Protein AF-A0A2V4VFG9-F1 (afdb_monomer)

Foldseek 3Di:
DDKDKDKDQDDPPLHQWMKIWIAHPVRDIDMAIDNDDDLFDPVPDLVVVCVGTVPRDDVVSVVVHRVVSNVNSCVHVVVD

Secondary structure (DSSP, 8-state):
---EEEEEEPPTTSTTSEEEEEE-TTS-EEEEEESS--S--TT--TTTTTTT-TT--SHHHHHHHHHHHHHHHHHHHT--

Structure (mmCIF, N/CA/C/O backbone):
data_AF-A0A2V4VFG9-F1
#
_entry.id   AF-A0A2V4VFG9-F1
#
loop_
_atom_site.group_PDB
_atom_site.id
_atom_site.type_symbol
_atom_site.label_atom_id
_atom_site.label_alt_id
_atom_site.label_comp_id
_atom_site.label_asym_id
_atom_site.label_entity_id
_atom_site.label_seq_id
_atom_site.pdbx_PDB_ins_code
_atom_site.Cartn_x
_atom_site.Cartn_y
_atom_site.Cartn_z
_atom_site.occupancy
_atom_site.B_iso_or_equiv
_atom_site.auth_seq_id
_atom_site.auth_comp_id
_atom_site.auth_asym_id
_atom_site.auth_atom_id
_atom_site.pdbx_PDB_model_num
ATOM 1 N N . MET A 1 1 ? -12.830 9.701 10.019 1.00 72.44 1 MET A N 1
ATOM 2 C CA . MET A 1 1 ? -11.873 9.908 8.905 1.00 72.44 1 MET A CA 1
ATOM 3 C C . MET A 1 1 ? -12.066 8.777 7.889 1.00 72.44 1 MET A C 1
ATOM 5 O O . MET A 1 1 ? -12.514 7.709 8.293 1.00 72.44 1 MET A O 1
ATOM 9 N N . ARG A 1 2 ? -11.822 8.977 6.585 1.00 90.06 2 ARG A N 1
ATOM 10 C CA . ARG A 1 2 ? -11.964 7.914 5.559 1.00 90.06 2 ARG A CA 1
ATOM 11 C C . ARG A 1 2 ? -10.627 7.189 5.362 1.00 90.06 2 ARG A C 1
ATOM 13 O O . ARG A 1 2 ? -9.583 7.798 5.556 1.00 90.06 2 ARG A O 1
ATOM 20 N N . LEU A 1 3 ? -10.671 5.913 4.964 1.00 97.25 3 LEU A N 1
ATOM 21 C CA . LEU A 1 3 ? -9.471 5.159 4.580 1.00 97.25 3 LEU A CA 1
ATOM 22 C C . LEU A 1 3 ? -8.737 5.877 3.439 1.00 97.25 3 LEU A C 1
ATOM 24 O O . LEU A 1 3 ? -9.378 6.277 2.463 1.00 97.25 3 LEU A O 1
ATOM 28 N N . LYS A 1 4 ? -7.412 6.000 3.547 1.00 97.88 4 LYS A N 1
ATOM 29 C CA . LYS A 1 4 ? -6.549 6.587 2.513 1.00 97.88 4 LYS A CA 1
ATOM 30 C C . LYS A 1 4 ? -5.348 5.682 2.269 1.00 97.88 4 LYS A C 1
ATOM 32 O O . LYS A 1 4 ? -4.766 5.165 3.218 1.00 97.88 4 LYS A O 1
ATOM 37 N N . PHE A 1 5 ? -4.998 5.487 1.005 1.00 97.88 5 PHE A N 1
ATOM 38 C CA . PHE A 1 5 ? -3.787 4.784 0.606 1.00 97.88 5 PHE A CA 1
ATOM 39 C C . PHE A 1 5 ? -3.091 5.586 -0.486 1.00 97.88 5 PHE A C 1
ATOM 41 O O . PHE A 1 5 ? -3.738 5.979 -1.456 1.00 97.88 5 PHE A O 1
ATOM 48 N N . GLU A 1 6 ? -1.800 5.828 -0.304 1.00 96.75 6 GLU A N 1
ATOM 49 C CA . GLU A 1 6 ? -0.960 6.618 -1.202 1.00 96.75 6 GLU A CA 1
ATOM 50 C C . GLU A 1 6 ? 0.331 5.865 -1.486 1.00 96.75 6 GLU A C 1
ATOM 52 O O . GLU A 1 6 ? 0.832 5.131 -0.630 1.00 96.75 6 GLU A O 1
ATOM 57 N N . MET A 1 7 ? 0.887 6.062 -2.679 1.00 95.56 7 MET A N 1
ATOM 58 C CA . MET A 1 7 ? 2.151 5.452 -3.061 1.00 95.56 7 MET A CA 1
ATOM 59 C C . MET A 1 7 ? 2.954 6.395 -3.956 1.00 95.56 7 MET A C 1
ATOM 61 O O . MET A 1 7 ? 2.401 7.124 -4.781 1.00 95.56 7 MET A O 1
ATOM 65 N N . TRP A 1 8 ? 4.271 6.395 -3.790 1.00 94.06 8 TRP A N 1
ATOM 66 C CA . TRP A 1 8 ? 5.179 7.229 -4.572 1.00 94.06 8 TRP A CA 1
ATOM 67 C C . TRP A 1 8 ? 6.523 6.539 -4.778 1.00 94.06 8 TRP A C 1
ATOM 69 O O . TRP A 1 8 ? 6.899 5.632 -4.031 1.00 94.06 8 TRP A O 1
ATOM 79 N N . LYS A 1 9 ? 7.252 6.965 -5.813 1.00 91.38 9 LYS A N 1
ATOM 80 C CA . LYS A 1 9 ? 8.637 6.536 -6.031 1.00 91.38 9 LYS A CA 1
ATOM 81 C C . LYS A 1 9 ? 9.495 7.088 -4.898 1.00 91.38 9 LYS A C 1
ATOM 83 O O . LYS A 1 9 ? 9.425 8.273 -4.580 1.00 91.38 9 LYS A O 1
ATOM 88 N N . ALA A 1 10 ? 10.267 6.213 -4.274 1.00 89.44 10 ALA A N 1
ATOM 89 C CA . ALA A 1 10 ? 11.144 6.586 -3.185 1.00 89.44 10 ALA A CA 1
ATOM 90 C C . ALA A 1 10 ? 12.281 7.473 -3.711 1.00 89.44 10 ALA A C 1
ATOM 92 O O . ALA A 1 10 ? 12.920 7.163 -4.721 1.00 89.44 10 ALA A O 1
ATOM 93 N N . THR A 1 11 ? 12.523 8.576 -3.013 1.00 83.12 11 THR A N 1
ATOM 94 C CA . THR A 1 11 ? 13.689 9.435 -3.210 1.00 83.12 11 THR A CA 1
ATOM 95 C C . THR A 1 11 ? 14.817 9.001 -2.265 1.00 83.12 11 THR A C 1
ATOM 97 O O . THR A 1 11 ? 14.647 8.099 -1.440 1.00 83.12 11 THR A O 1
ATOM 100 N N . GLN A 1 12 ? 16.001 9.600 -2.421 1.00 70.62 12 GLN A N 1
ATOM 101 C CA . GLN A 1 12 ? 17.159 9.372 -1.545 1.00 70.62 12 GLN A CA 1
ATOM 102 C C . GLN A 1 12 ? 16.763 9.434 -0.051 1.00 70.62 12 GLN A C 1
ATOM 104 O O . GLN A 1 12 ? 15.969 10.305 0.313 1.00 70.62 12 GLN A O 1
ATOM 109 N N . PRO A 1 13 ? 17.288 8.545 0.819 1.00 64.19 13 PRO A N 1
ATOM 110 C CA . PRO A 1 13 ? 18.334 7.539 0.574 1.00 64.19 13 PRO A CA 1
ATOM 111 C C . PRO A 1 13 ? 17.820 6.197 0.015 1.00 64.19 13 PRO A C 1
ATOM 113 O O . PRO A 1 13 ? 18.609 5.296 -0.244 1.00 64.19 13 PRO A O 1
ATOM 116 N N . TYR A 1 14 ? 16.510 6.041 -0.194 1.00 66.88 14 TYR A N 1
ATOM 117 C CA . TYR A 1 14 ? 15.889 4.782 -0.625 1.00 66.88 14 TYR A CA 1
A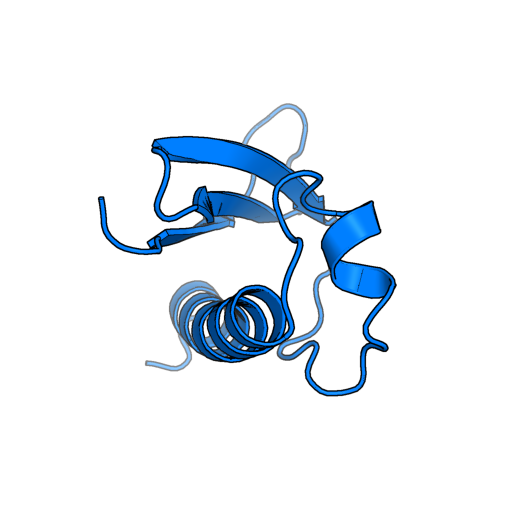TOM 118 C C . TYR A 1 14 ? 15.574 4.756 -2.127 1.00 66.88 14 TYR A C 1
ATOM 120 O O . TYR A 1 14 ? 14.519 4.264 -2.547 1.00 66.88 14 TYR A O 1
ATOM 128 N N . SER A 1 15 ? 16.469 5.328 -2.936 1.00 72.56 15 SER A N 1
ATOM 129 C CA . SER A 1 15 ? 16.291 5.446 -4.382 1.00 72.56 15 SER A CA 1
ATOM 130 C C . SER A 1 15 ? 16.075 4.078 -5.045 1.00 72.56 15 SER A C 1
ATOM 132 O O . SER A 1 15 ? 16.555 3.041 -4.590 1.00 72.56 15 SER A O 1
ATOM 134 N N . GLY A 1 16 ? 15.284 4.065 -6.120 1.00 78.88 16 GLY A N 1
ATOM 135 C CA . GLY A 1 16 ? 14.987 2.847 -6.883 1.00 78.88 16 GLY A CA 1
ATOM 136 C C . GLY A 1 16 ? 13.855 1.980 -6.323 1.00 78.88 16 GLY A C 1
ATOM 137 O O . GLY A 1 16 ? 13.556 0.947 -6.915 1.00 78.88 16 GLY A O 1
ATOM 138 N N . GLY A 1 17 ? 13.206 2.401 -5.231 1.00 89.56 17 GLY A N 1
ATOM 139 C CA . GLY A 1 17 ? 12.030 1.738 -4.666 1.00 89.56 17 GLY A CA 1
ATOM 140 C C . GLY A 1 17 ? 10.757 2.583 -4.689 1.00 89.56 17 GLY A C 1
ATOM 141 O O . GLY A 1 17 ? 10.652 3.609 -5.360 1.00 89.56 17 GLY A O 1
ATOM 142 N N . TYR A 1 18 ? 9.775 2.142 -3.912 1.00 92.44 18 TYR A N 1
ATOM 143 C CA . TYR A 1 18 ? 8.479 2.780 -3.737 1.00 92.44 18 TYR A CA 1
ATOM 144 C C . TYR A 1 18 ? 8.128 2.820 -2.257 1.00 92.44 18 TYR A C 1
ATOM 146 O O . TYR A 1 18 ? 8.371 1.856 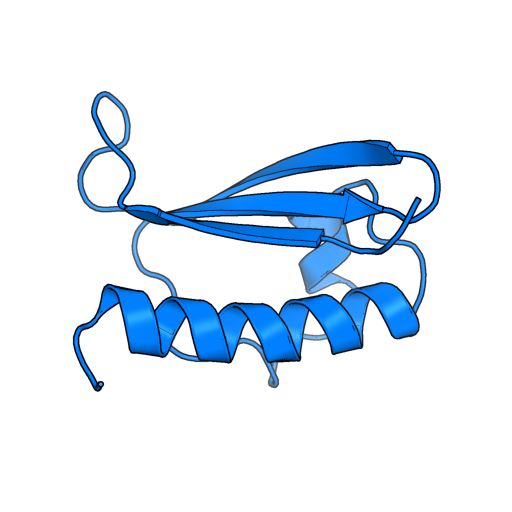-1.528 1.00 92.44 18 TYR A O 1
ATOM 154 N N . VAL A 1 19 ? 7.518 3.914 -1.822 1.00 94.38 19 VAL A N 1
ATOM 155 C CA . VAL A 1 19 ? 6.937 4.037 -0.487 1.00 94.38 19 VAL A CA 1
ATOM 156 C C . VAL A 1 19 ? 5.427 4.013 -0.623 1.00 94.38 19 VAL A C 1
ATOM 158 O O . VAL A 1 19 ? 4.867 4.637 -1.518 1.00 94.38 19 VAL A O 1
ATOM 161 N N . SER A 1 20 ? 4.784 3.278 0.271 1.00 96.00 20 SER A N 1
ATOM 162 C CA . SER A 1 20 ? 3.335 3.256 0.447 1.00 96.00 20 SER A CA 1
ATOM 163 C C . SER A 1 20 ? 2.981 3.800 1.822 1.00 96.00 20 SER A C 1
ATOM 165 O O . SER A 1 20 ? 3.718 3.565 2.781 1.00 96.00 20 SER A O 1
ATOM 167 N N . MET A 1 21 ? 1.857 4.500 1.925 1.00 97.81 21 MET A N 1
ATOM 168 C CA . MET A 1 21 ? 1.307 5.009 3.176 1.00 97.81 21 MET A CA 1
ATOM 169 C C . MET A 1 21 ? -0.164 4.632 3.289 1.00 97.81 21 MET A C 1
ATOM 171 O O . MET A 1 21 ? -0.928 4.823 2.345 1.00 97.81 21 MET A O 1
ATOM 175 N N . PHE A 1 22 ? -0.561 4.124 4.453 1.00 98.31 22 PHE A N 1
ATOM 176 C CA . PHE A 1 22 ? -1.950 3.797 4.756 1.00 98.31 22 PHE A CA 1
ATOM 177 C C . PHE A 1 22 ? -2.436 4.576 5.976 1.00 98.31 22 PHE A C 1
ATOM 179 O O . PHE A 1 22 ? -1.841 4.475 7.051 1.00 98.31 22 PHE A O 1
ATOM 186 N N . THR A 1 23 ? -3.549 5.293 5.815 1.00 98.25 23 THR A N 1
ATOM 187 C CA . THR A 1 23 ? -4.278 5.974 6.891 1.00 98.25 23 THR A CA 1
ATOM 188 C C . THR A 1 23 ? -5.599 5.261 7.143 1.00 98.25 23 THR A C 1
ATOM 190 O O . THR A 1 23 ? -6.432 5.144 6.237 1.00 98.25 23 THR A O 1
ATOM 193 N N . ASP A 1 24 ? -5.806 4.792 8.372 1.00 96.69 24 ASP A N 1
ATOM 194 C CA . ASP A 1 24 ? -7.035 4.103 8.763 1.00 96.69 24 ASP A CA 1
ATOM 195 C C . ASP A 1 24 ? -8.186 5.081 9.085 1.00 96.69 24 ASP A C 1
ATOM 197 O O . ASP A 1 24 ? -8.033 6.304 9.106 1.00 96.69 24 ASP A O 1
ATOM 201 N N . GLY A 1 25 ? -9.380 4.543 9.357 1.00 95.00 25 GLY A N 1
ATOM 202 C CA . GLY A 1 25 ? -10.564 5.360 9.655 1.00 95.00 25 GLY A CA 1
ATOM 203 C C . GLY A 1 25 ? -10.476 6.153 10.969 1.00 95.00 25 GLY A C 1
ATOM 204 O O . GLY A 1 25 ? -11.250 7.096 11.167 1.00 95.00 25 GLY A O 1
ATOM 205 N N . LYS A 1 26 ? -9.522 5.788 11.839 1.00 94.94 26 LYS A N 1
ATOM 206 C CA . LYS A 1 26 ? -9.205 6.444 13.114 1.00 94.94 26 LYS A CA 1
ATOM 207 C C . LYS A 1 26 ? -8.084 7.483 12.969 1.00 94.94 26 LYS A C 1
ATOM 209 O O . LYS A 1 26 ? -7.702 8.086 13.965 1.00 94.94 26 LYS A O 1
ATOM 214 N N . GLY A 1 27 ? -7.568 7.694 11.756 1.00 95.81 27 GLY A N 1
ATOM 215 C CA . GLY A 1 27 ? -6.505 8.655 11.469 1.00 95.81 27 GLY A CA 1
ATOM 216 C C . GLY A 1 27 ? -5.093 8.149 11.763 1.00 95.81 27 GLY A C 1
ATOM 217 O O . GLY A 1 27 ? -4.150 8.929 11.671 1.00 95.81 27 GLY A O 1
ATOM 218 N N . ARG A 1 28 ? -4.906 6.863 12.093 1.00 96.62 28 ARG A N 1
ATOM 219 C CA . ARG A 1 28 ? -3.564 6.300 12.301 1.00 96.62 28 ARG A CA 1
ATOM 220 C C . ARG A 1 28 ? -2.904 6.060 10.958 1.00 96.62 28 ARG A C 1
ATOM 222 O O . ARG A 1 28 ? -3.521 5.451 10.084 1.00 96.62 28 ARG A O 1
ATOM 229 N N . THR A 1 29 ? -1.653 6.478 10.826 1.00 97.50 29 THR A N 1
ATOM 230 C CA . THR A 1 29 ? -0.843 6.348 9.614 1.00 97.50 29 THR A CA 1
ATOM 231 C C . THR A 1 29 ? 0.259 5.308 9.802 1.00 97.50 29 THR A C 1
ATOM 233 O O . THR A 1 29 ? 0.790 5.132 10.897 1.00 97.50 29 THR A O 1
ATOM 236 N N . SER A 1 30 ? 0.619 4.610 8.729 1.00 97.62 30 SER A N 1
ATOM 237 C CA . SER A 1 30 ? 1.839 3.801 8.669 1.00 97.62 30 SER A CA 1
ATOM 238 C C . SER A 1 30 ? 2.439 3.850 7.270 1.00 97.62 30 SER A C 1
ATOM 240 O O . SER A 1 30 ? 1.712 4.013 6.286 1.00 97.62 30 SER A O 1
ATOM 242 N N . THR A 1 31 ? 3.756 3.687 7.176 1.00 96.06 31 THR A N 1
ATOM 243 C CA . THR A 1 31 ? 4.498 3.696 5.913 1.00 96.06 31 THR A CA 1
ATOM 244 C C . THR A 1 31 ? 5.261 2.393 5.706 1.00 96.06 31 THR A C 1
ATOM 246 O O . THR A 1 31 ? 5.655 1.721 6.656 1.00 96.06 31 THR A O 1
ATOM 249 N N . SER A 1 32 ? 5.464 2.022 4.442 1.00 94.38 32 SER A N 1
ATOM 250 C CA . SER A 1 32 ? 6.209 0.824 4.062 1.00 94.38 32 SER A CA 1
ATOM 251 C C . SER A 1 32 ? 6.998 1.061 2.782 1.00 94.38 32 SER A C 1
ATOM 253 O O . SER A 1 32 ? 6.429 1.527 1.791 1.00 94.38 32 SER A O 1
ATOM 255 N N . TRP A 1 33 ? 8.286 0.712 2.790 1.00 92.38 33 TRP A N 1
ATOM 256 C CA . TRP A 1 33 ? 9.161 0.786 1.619 1.00 92.38 33 TRP A CA 1
ATOM 257 C C . TRP A 1 33 ? 9.294 -0.569 0.909 1.00 92.38 33 TRP A C 1
ATOM 259 O O . TRP A 1 33 ? 9.277 -1.634 1.537 1.00 92.38 33 TRP A O 1
ATOM 269 N N . ARG A 1 34 ? 9.423 -0.529 -0.423 1.00 89.19 34 ARG A N 1
ATOM 270 C CA . ARG A 1 34 ? 9.591 -1.697 -1.296 1.00 89.19 34 ARG A CA 1
ATOM 271 C C . ARG A 1 34 ? 10.579 -1.399 -2.418 1.00 89.19 34 ARG A C 1
ATOM 273 O O . ARG A 1 34 ? 10.348 -0.482 -3.196 1.00 89.19 34 ARG A O 1
ATOM 280 N N . ALA A 1 35 ? 11.608 -2.232 -2.564 1.00 86.81 35 ALA A N 1
ATOM 281 C CA . ALA A 1 35 ? 12.584 -2.100 -3.648 1.00 86.81 35 ALA A CA 1
ATOM 282 C C . ALA A 1 35 ? 11.969 -2.355 -5.036 1.00 86.81 35 ALA A C 1
ATOM 284 O O . ALA A 1 35 ? 12.081 -1.537 -5.936 1.00 86.81 35 ALA A O 1
ATOM 285 N N . LYS A 1 36 ? 11.297 -3.498 -5.221 1.00 83.31 36 LYS A N 1
ATOM 286 C CA . LYS A 1 36 ? 10.755 -3.928 -6.522 1.00 83.31 36 LYS A CA 1
ATOM 287 C C . LYS A 1 36 ? 9.328 -4.467 -6.371 1.00 83.31 36 LYS A C 1
ATOM 289 O O . LYS A 1 36 ? 9.123 -5.678 -6.407 1.00 83.31 36 LYS A O 1
ATOM 294 N N . PRO A 1 37 ? 8.337 -3.596 -6.121 1.00 85.50 37 PRO A N 1
ATOM 295 C CA . PRO A 1 37 ? 6.950 -4.024 -6.002 1.00 85.50 37 PRO A CA 1
ATOM 296 C C . PRO A 1 37 ? 6.420 -4.663 -7.296 1.00 85.50 37 PRO A C 1
ATOM 298 O O . PRO A 1 37 ? 6.628 -4.142 -8.395 1.00 85.50 37 PRO A O 1
ATOM 301 N N . MET A 1 38 ? 5.676 -5.765 -7.147 1.00 87.38 38 MET A N 1
ATOM 302 C CA . MET A 1 38 ? 4.803 -6.310 -8.194 1.00 87.38 38 MET A CA 1
ATOM 303 C C . MET A 1 38 ? 3.660 -5.331 -8.510 1.00 87.38 38 MET A C 1
ATOM 305 O O . MET A 1 38 ? 3.320 -4.501 -7.665 1.00 87.38 38 MET A O 1
ATOM 309 N N . MET A 1 39 ? 3.040 -5.458 -9.690 1.00 89.62 39 MET A N 1
ATOM 310 C CA . MET A 1 39 ? 1.896 -4.624 -10.112 1.00 89.62 39 MET A CA 1
ATOM 311 C C . MET A 1 39 ? 0.643 -4.817 -9.255 1.00 89.62 39 MET A C 1
ATOM 313 O O . MET A 1 39 ? -0.177 -3.913 -9.137 1.00 89.62 39 MET A O 1
ATOM 317 N N . SER A 1 40 ? 0.497 -5.991 -8.645 1.00 92.06 40 SER A N 1
ATOM 318 C CA . SER A 1 40 ? -0.583 -6.310 -7.719 1.00 92.06 40 SER A CA 1
ATOM 319 C C . SER A 1 40 ? -0.050 -7.153 -6.560 1.00 92.06 40 SER A C 1
ATOM 321 O O . SER A 1 40 ? 0.998 -7.795 -6.654 1.00 92.06 40 SER A O 1
ATOM 323 N N . ILE A 1 41 ? -0.796 -7.128 -5.462 1.00 94.06 41 ILE A N 1
ATOM 324 C CA . ILE A 1 41 ? -0.609 -7.951 -4.267 1.00 94.06 41 ILE A CA 1
ATOM 325 C C . ILE A 1 41 ? -1.879 -8.754 -3.942 1.00 94.06 41 ILE A C 1
ATOM 327 O O . ILE A 1 41 ? -2.066 -9.169 -2.804 1.00 94.06 41 ILE A O 1
ATOM 331 N N . ASP A 1 42 ? -2.761 -8.974 -4.922 1.00 94.06 42 ASP A N 1
ATOM 332 C CA . ASP A 1 42 ? -4.022 -9.709 -4.724 1.00 94.06 42 ASP A CA 1
ATOM 333 C C . ASP A 1 42 ? -3.788 -11.157 -4.264 1.00 94.06 42 ASP A C 1
ATOM 335 O O . ASP A 1 42 ? -4.579 -11.694 -3.495 1.00 94.06 42 ASP A O 1
ATOM 339 N N . HIS A 1 43 ? -2.658 -11.748 -4.670 1.00 91.00 43 HIS A N 1
ATOM 340 C CA . HIS A 1 43 ? -2.215 -13.080 -4.248 1.00 91.00 43 HIS A CA 1
ATOM 341 C C . HIS A 1 43 ? -1.778 -13.148 -2.776 1.00 91.00 43 HIS A C 1
ATOM 343 O O . HIS A 1 43 ? -1.591 -14.240 -2.248 1.00 91.00 43 HIS A O 1
ATOM 349 N N . ALA A 1 44 ? -1.542 -12.006 -2.124 1.00 92.81 44 ALA A N 1
ATOM 350 C CA . ALA A 1 44 ? -0.981 -11.985 -0.784 1.00 92.81 44 ALA A CA 1
ATOM 351 C C . ALA A 1 44 ? -2.025 -12.399 0.265 1.00 92.81 44 ALA A C 1
ATOM 353 O O . ALA A 1 44 ? -3.157 -11.900 0.260 1.00 92.81 44 ALA A O 1
ATOM 354 N N . GLY A 1 45 ? -1.616 -13.277 1.184 1.00 89.75 45 GLY A N 1
ATOM 355 C CA . GLY A 1 45 ? -2.423 -13.706 2.322 1.00 89.75 45 GLY A CA 1
ATOM 356 C C . GLY A 1 45 ? -2.757 -12.564 3.296 1.00 89.75 45 GLY A C 1
ATOM 357 O O . GLY A 1 45 ? -2.149 -11.487 3.235 1.00 89.75 45 GLY A O 1
ATOM 358 N N . PRO A 1 46 ? -3.737 -12.768 4.193 1.00 89.12 46 PRO A N 1
ATOM 359 C CA . PRO A 1 46 ? -4.215 -11.747 5.134 1.00 89.12 46 PRO A CA 1
ATOM 360 C C . PRO A 1 46 ? -3.143 -11.240 6.117 1.00 89.12 46 PRO A C 1
ATOM 362 O O . PRO A 1 46 ? -3.270 -10.143 6.658 1.00 89.12 46 PRO A O 1
ATOM 365 N N . GLU A 1 47 ? -2.079 -12.004 6.346 1.00 92.19 47 GLU A N 1
ATOM 366 C CA . GLU A 1 47 ? -0.932 -11.660 7.191 1.00 92.19 47 GLU A CA 1
ATOM 367 C C . GLU A 1 47 ? 0.051 -10.685 6.528 1.00 92.19 47 GLU A C 1
ATOM 369 O O . GLU A 1 47 ? 0.801 -9.983 7.213 1.00 92.19 47 G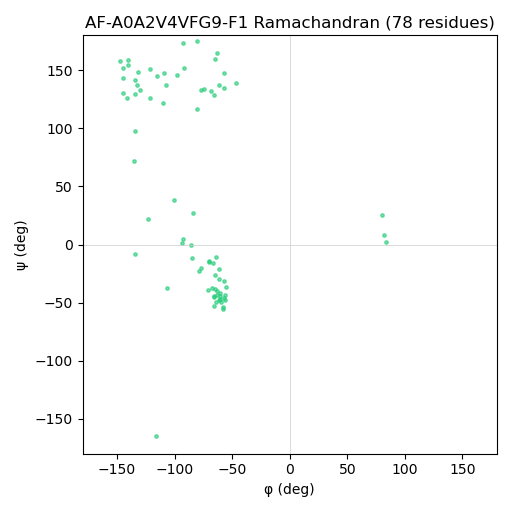LU A O 1
ATOM 374 N N . TYR A 1 48 ? 0.022 -10.586 5.196 1.00 94.19 48 TYR A N 1
ATOM 375 C CA . TYR A 1 48 ? 0.992 -9.803 4.439 1.00 94.19 48 TYR A CA 1
ATOM 376 C C . TYR A 1 48 ? 0.919 -8.306 4.750 1.00 94.19 48 TYR A C 1
ATOM 378 O O . TYR A 1 48 ? 1.935 -7.653 5.007 1.00 94.19 48 TYR A O 1
ATOM 386 N N . LEU A 1 49 ? -0.289 -7.736 4.709 1.00 95.88 49 LEU A N 1
ATOM 387 C CA . LEU A 1 49 ? -0.481 -6.302 4.904 1.00 95.88 49 LEU A CA 1
ATOM 388 C C . LEU A 1 49 ? -0.247 -5.841 6.349 1.00 95.88 49 LEU A C 1
ATOM 390 O O . LEU A 1 49 ? 0.398 -4.805 6.496 1.00 95.88 49 LEU A O 1
ATOM 394 N N . PRO A 1 50 ? -0.643 -6.575 7.404 1.00 95.50 50 PRO A N 1
ATOM 395 C CA . PRO A 1 50 ? -0.237 -6.273 8.778 1.00 95.50 50 PRO A CA 1
ATOM 396 C C . PRO A 1 50 ? 1.283 -6.194 8.985 1.00 95.50 50 PRO A C 1
ATOM 398 O O . PRO A 1 50 ? 1.746 -5.320 9.718 1.00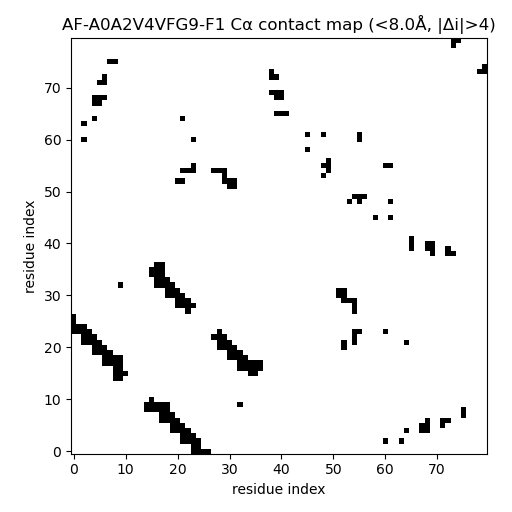 95.50 50 PRO A O 1
ATOM 401 N N . GLY A 1 51 ? 2.066 -7.037 8.300 1.00 94.38 51 GLY A N 1
ATOM 402 C CA . GLY A 1 51 ? 3.536 -6.982 8.335 1.00 94.38 51 GLY A CA 1
ATOM 403 C C . GLY A 1 51 ? 4.141 -5.764 7.622 1.00 94.38 51 GLY A C 1
ATOM 404 O O . GLY A 1 51 ? 5.316 -5.454 7.800 1.00 94.38 51 GLY A O 1
ATOM 405 N N . ARG A 1 52 ? 3.350 -5.053 6.811 1.00 94.62 52 ARG A N 1
ATOM 406 C CA . ARG A 1 52 ? 3.769 -3.860 6.054 1.00 94.62 52 ARG A CA 1
ATOM 407 C C . ARG A 1 52 ? 3.199 -2.569 6.635 1.00 94.62 52 ARG A C 1
ATOM 409 O O . ARG A 1 52 ? 3.879 -1.551 6.635 1.00 94.62 52 ARG A O 1
ATOM 416 N N . HIS A 1 53 ? 1.967 -2.631 7.117 1.00 96.81 5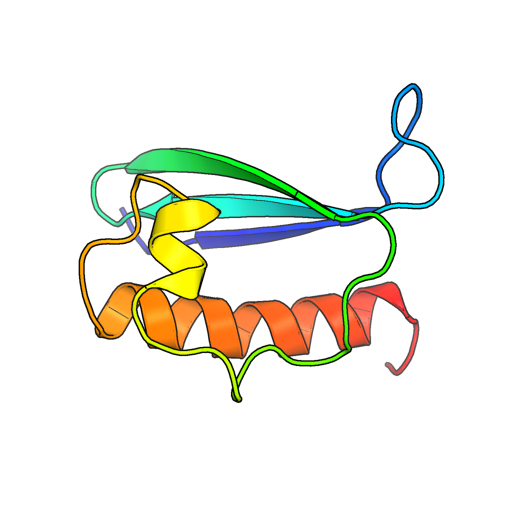3 HIS A N 1
ATOM 417 C CA . HIS A 1 53 ? 1.179 -1.537 7.657 1.00 96.81 53 HIS A CA 1
ATOM 418 C C . HIS A 1 53 ? 0.523 -2.011 8.956 1.00 96.81 53 HIS A C 1
ATOM 420 O O . HIS A 1 53 ? -0.529 -2.650 8.954 1.00 96.81 53 HIS A O 1
ATOM 426 N N . ASN A 1 54 ? 1.135 -1.677 10.091 1.00 95.56 54 ASN A N 1
ATOM 427 C CA . ASN A 1 54 ? 0.716 -2.146 11.418 1.00 95.56 54 ASN A CA 1
ATOM 428 C C . ASN A 1 54 ? -0.692 -1.668 11.864 1.00 95.56 54 ASN A C 1
ATOM 430 O O . ASN A 1 54 ? -1.234 -2.138 12.870 1.00 95.56 54 ASN A O 1
ATOM 434 N N . ASN A 1 55 ? -1.301 -0.732 11.137 1.00 96.31 55 ASN A N 1
ATOM 435 C CA . ASN A 1 55 ? -2.676 -0.248 11.302 1.00 96.31 55 ASN A CA 1
ATOM 436 C C . ASN A 1 55 ? -3.699 -0.996 10.411 1.00 96.31 55 ASN A C 1
ATOM 438 O O . ASN A 1 55 ? -4.895 -0.693 10.432 1.00 96.31 55 ASN A O 1
ATOM 442 N N . VAL A 1 56 ? -3.281 -2.031 9.677 1.00 97.00 56 VAL A N 1
ATOM 443 C CA . VAL A 1 56 ? -4.181 -2.982 9.005 1.00 97.00 56 VAL A CA 1
ATOM 444 C C . VAL A 1 56 ? -4.675 -4.007 10.019 1.00 97.00 56 VAL A C 1
ATOM 446 O O . VAL A 1 56 ? -3.891 -4.739 10.613 1.00 97.00 56 VAL A O 1
ATOM 449 N N . ARG A 1 57 ? -5.991 -4.023 10.260 1.00 94.94 57 ARG A N 1
ATOM 450 C CA . ARG A 1 57 ? -6.619 -4.828 11.326 1.00 94.94 57 ARG A CA 1
ATOM 451 C C . ARG A 1 57 ? -7.861 -5.591 10.877 1.00 94.94 57 ARG A C 1
ATOM 453 O O . ARG A 1 57 ? -8.408 -6.359 11.654 1.00 94.94 57 ARG A O 1
ATOM 460 N N . THR A 1 58 ? -8.348 -5.341 9.664 1.00 95.44 58 THR A N 1
ATOM 461 C CA . THR A 1 58 ? -9.614 -5.895 9.172 1.00 95.44 58 THR A CA 1
ATOM 462 C C . THR A 1 58 ? -9.489 -6.298 7.709 1.00 95.44 58 THR A C 1
ATOM 464 O O . THR A 1 58 ? -8.713 -5.692 6.966 1.00 95.44 58 THR A O 1
ATOM 467 N N . ALA A 1 59 ? -10.316 -7.249 7.268 1.00 94.38 59 ALA A N 1
ATOM 468 C CA . ALA A 1 59 ? -10.419 -7.627 5.855 1.00 94.38 59 ALA A CA 1
ATOM 469 C C . ALA A 1 59 ? -10.787 -6.431 4.956 1.00 94.38 59 ALA A C 1
ATOM 471 O O . ALA A 1 59 ? -10.313 -6.319 3.831 1.00 94.38 59 ALA A O 1
ATOM 472 N N . ARG A 1 60 ? -11.564 -5.472 5.480 1.00 95.44 60 ARG A N 1
ATOM 473 C CA . ARG A 1 60 ? -11.880 -4.222 4.777 1.00 95.44 60 ARG A CA 1
ATOM 474 C C . ARG A 1 60 ? -10.633 -3.377 4.504 1.00 95.44 60 ARG A C 1
ATOM 476 O O . ARG A 1 60 ? -10.542 -2.775 3.438 1.00 95.44 60 ARG A O 1
ATOM 483 N N . HIS A 1 61 ? -9.695 -3.297 5.452 1.00 96.75 61 HIS A N 1
ATOM 484 C CA . HIS A 1 61 ? -8.423 -2.599 5.231 1.00 96.75 61 HIS A CA 1
ATOM 485 C C . HIS A 1 61 ? -7.596 -3.329 4.167 1.00 96.75 61 HIS A C 1
ATOM 487 O O . HIS A 1 61 ? -7.077 -2.679 3.264 1.00 96.75 61 HIS A O 1
ATOM 493 N N . ASP A 1 62 ? -7.532 -4.662 4.246 1.00 96.38 62 ASP A N 1
ATOM 494 C CA . ASP A 1 62 ? -6.799 -5.500 3.291 1.00 96.38 62 ASP A CA 1
ATOM 495 C C . ASP A 1 62 ? -7.294 -5.292 1.851 1.00 96.38 62 ASP A C 1
ATOM 497 O O . ASP A 1 62 ? -6.539 -4.853 0.983 1.00 96.38 62 ASP A O 1
ATOM 501 N N . GLN A 1 63 ? -8.596 -5.480 1.627 1.00 96.31 63 GLN A N 1
ATOM 502 C CA . GLN A 1 63 ? -9.229 -5.308 0.318 1.00 96.31 63 GLN A CA 1
ATOM 503 C C . GLN A 1 63 ? -9.079 -3.880 -0.220 1.00 96.31 63 GLN A C 1
ATOM 505 O O . GLN A 1 63 ? -8.801 -3.683 -1.404 1.00 96.31 63 GLN A O 1
ATOM 510 N N . PHE A 1 64 ? -9.237 -2.872 0.646 1.00 97.25 64 PHE A N 1
ATOM 511 C CA . PHE A 1 64 ? -9.061 -1.473 0.263 1.00 97.25 64 PHE A CA 1
ATOM 512 C C . PHE A 1 64 ? -7.635 -1.199 -0.226 1.00 97.25 64 PHE A C 1
ATOM 514 O O . PHE A 1 64 ? -7.456 -0.600 -1.286 1.00 97.25 64 PHE A O 1
ATOM 521 N N . ILE A 1 65 ? -6.627 -1.657 0.519 1.00 97.38 65 ILE A N 1
ATOM 522 C CA . ILE A 1 65 ? -5.222 -1.452 0.163 1.00 97.38 65 ILE A CA 1
ATOM 523 C C . ILE A 1 65 ? -4.875 -2.203 -1.118 1.00 97.38 65 ILE A C 1
ATOM 525 O O . ILE A 1 65 ? -4.259 -1.603 -1.988 1.00 97.38 65 ILE A O 1
ATOM 529 N N . LYS A 1 66 ? -5.284 -3.467 -1.279 1.00 96.75 66 LYS A N 1
ATOM 530 C CA . LYS A 1 66 ? -5.009 -4.251 -2.498 1.00 96.75 66 LYS A CA 1
ATOM 531 C C . LYS A 1 66 ? -5.527 -3.554 -3.755 1.00 96.75 66 LYS A C 1
ATOM 533 O O . LYS A 1 66 ? -4.766 -3.340 -4.701 1.00 96.75 66 LYS A O 1
ATOM 538 N N . LYS A 1 67 ? -6.780 -3.087 -3.714 1.00 97.31 67 LYS A N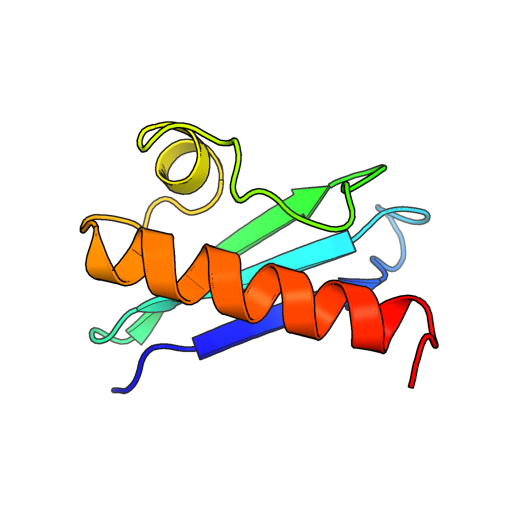 1
ATOM 539 C CA . LYS A 1 67 ? -7.382 -2.309 -4.803 1.00 97.31 67 LYS A CA 1
ATOM 540 C C . LYS A 1 67 ? -6.582 -1.036 -5.101 1.00 97.31 67 LYS A C 1
ATOM 542 O O . LYS A 1 67 ? -6.175 -0.821 -6.240 1.00 97.31 67 LYS A O 1
ATOM 547 N N . ARG A 1 68 ? -6.331 -0.205 -4.084 1.00 97.38 68 ARG A N 1
ATOM 548 C CA . ARG A 1 68 ? -5.624 1.076 -4.256 1.00 97.38 68 ARG A CA 1
ATOM 549 C C . ARG A 1 68 ? -4.178 0.890 -4.695 1.00 97.38 68 ARG A C 1
ATOM 551 O O . ARG A 1 68 ? -3.705 1.636 -5.535 1.00 97.38 68 ARG A O 1
ATOM 558 N N . TYR A 1 69 ? -3.488 -0.115 -4.174 1.00 96.81 69 TYR A N 1
ATOM 559 C CA . TYR A 1 69 ? -2.121 -0.442 -4.554 1.00 96.81 69 TYR A CA 1
ATOM 560 C C . TYR A 1 69 ? -2.009 -0.707 -6.056 1.00 96.81 69 TYR A C 1
ATOM 562 O O . TYR A 1 69 ? -1.121 -0.160 -6.704 1.00 96.81 69 TYR A O 1
ATOM 570 N N . LYS A 1 70 ? -2.928 -1.501 -6.620 1.00 95.06 70 LYS A N 1
ATOM 571 C CA . LYS A 1 70 ? -2.963 -1.775 -8.060 1.00 95.06 70 LYS A CA 1
ATOM 572 C C . LYS A 1 70 ? -3.157 -0.490 -8.871 1.00 95.06 70 LYS A C 1
ATOM 574 O O . LYS A 1 70 ? -2.416 -0.253 -9.818 1.00 95.06 70 LYS A O 1
ATOM 579 N N . GLU A 1 71 ? -4.104 0.356 -8.467 1.00 95.62 71 GLU A N 1
ATOM 580 C CA . GLU A 1 71 ? -4.368 1.654 -9.109 1.00 95.62 71 GLU A CA 1
ATOM 581 C C . GLU A 1 71 ? -3.141 2.585 -9.050 1.00 95.62 71 GLU A C 1
ATOM 583 O O . GLU A 1 71 ? -2.756 3.177 -10.057 1.00 95.62 71 GLU A O 1
ATOM 588 N N . GLU A 1 72 ? -2.475 2.675 -7.895 1.00 95.62 72 GLU A N 1
ATOM 589 C CA . GLU A 1 72 ? -1.272 3.497 -7.736 1.00 95.62 72 GLU A CA 1
ATOM 590 C C . GLU A 1 72 ? -0.082 2.954 -8.538 1.00 95.62 72 GLU A C 1
ATOM 592 O O . GLU A 1 72 ? 0.679 3.733 -9.108 1.00 95.62 72 GLU A O 1
ATOM 597 N N . MET A 1 73 ? 0.089 1.632 -8.622 1.00 93.44 73 MET A N 1
ATOM 598 C CA . MET A 1 73 ? 1.157 1.026 -9.421 1.00 93.44 73 MET A CA 1
ATOM 599 C C . MET A 1 73 ? 0.997 1.327 -10.913 1.00 93.44 73 MET A C 1
ATOM 601 O O . MET A 1 73 ? 1.982 1.690 -11.554 1.00 93.44 73 MET A O 1
ATOM 605 N N . ILE A 1 74 ? -0.226 1.231 -11.444 1.00 92.88 74 ILE A N 1
ATOM 606 C CA . ILE A 1 74 ? -0.549 1.597 -12.834 1.00 92.88 74 ILE A CA 1
ATOM 607 C C . ILE A 1 74 ? 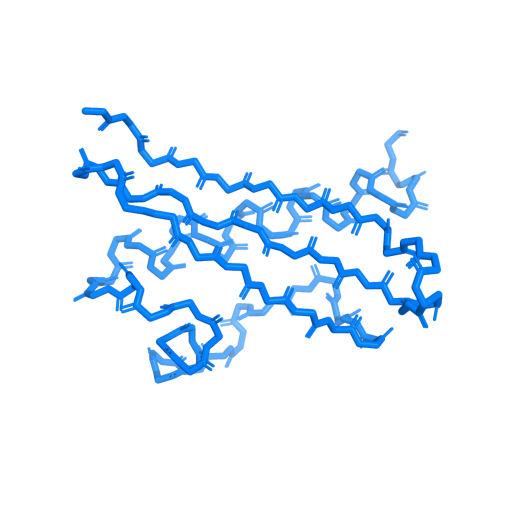-0.212 3.080 -13.069 1.00 92.88 74 ILE A C 1
ATOM 609 O O . ILE A 1 74 ? 0.552 3.407 -13.978 1.00 92.88 74 ILE A O 1
ATOM 613 N N . ARG A 1 75 ? -0.671 3.974 -12.178 1.00 93.38 75 ARG A N 1
ATOM 614 C CA . ARG A 1 75 ? -0.360 5.415 -12.236 1.00 93.38 75 ARG A CA 1
ATOM 615 C C . ARG A 1 75 ? 1.147 5.696 -12.227 1.00 93.38 75 ARG A C 1
ATOM 617 O O . ARG A 1 75 ? 1.623 6.560 -12.952 1.00 93.38 75 ARG A O 1
ATOM 624 N N . LEU A 1 76 ? 1.913 5.003 -11.384 1.00 90.62 76 LEU A N 1
ATOM 625 C CA . LEU A 1 76 ? 3.348 5.259 -11.203 1.00 90.62 76 LEU A CA 1
ATOM 626 C C . LEU A 1 76 ? 4.234 4.674 -12.311 1.00 90.62 76 LEU A C 1
ATOM 628 O O . LEU A 1 76 ? 5.365 5.149 -12.490 1.00 90.62 76 LEU A O 1
ATOM 632 N N . ARG A 1 77 ? 3.755 3.646 -13.021 1.00 84.62 77 ARG A N 1
ATOM 633 C CA . ARG A 1 77 ? 4.439 3.080 -14.191 1.00 84.62 77 ARG A CA 1
ATOM 634 C C . ARG A 1 77 ? 4.133 3.812 -15.495 1.00 84.62 77 ARG A C 1
ATOM 636 O O . ARG A 1 77 ? 4.892 3.633 -16.437 1.00 84.62 77 ARG A O 1
ATOM 643 N N . GLY A 1 78 ? 3.139 4.700 -15.500 1.00 72.31 78 GLY A N 1
ATOM 644 C CA . GLY A 1 78 ? 2.759 5.461 -16.691 1.00 72.31 78 GLY A CA 1
ATOM 645 C C . GLY A 1 78 ? 1.881 4.663 -17.651 1.00 72.31 78 GLY A C 1
ATOM 646 O O . GLY A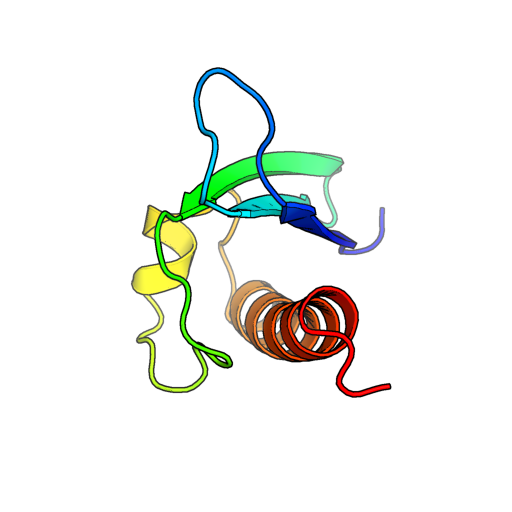 1 78 ? 1.869 4.959 -18.837 1.00 72.31 78 GLY A O 1
ATOM 647 N N . ASP A 1 79 ? 1.154 3.663 -17.145 1.00 57.84 79 ASP A N 1
ATOM 648 C CA . ASP A 1 79 ? 0.213 2.854 -17.931 1.00 57.84 79 ASP A CA 1
ATOM 649 C C . ASP A 1 79 ? -1.178 3.536 -18.043 1.00 57.84 79 ASP A C 1
ATOM 651 O O . ASP A 1 79 ? -2.200 2.856 -18.150 1.00 57.84 79 ASP A O 1
ATOM 655 N N . ILE A 1 80 ? -1.226 4.877 -17.956 1.00 48.94 80 ILE A N 1
ATOM 656 C CA . ILE A 1 80 ? -2.422 5.735 -18.100 1.00 48.94 80 ILE A CA 1
ATOM 657 C C . ILE A 1 80 ? -2.046 6.993 -18.875 1.00 48.94 80 ILE A C 1
ATOM 659 O O . ILE A 1 80 ? -1.038 7.623 -18.475 1.00 48.94 80 ILE A O 1
#

Solvent-accessible surface area (backbone atoms only — not comparable to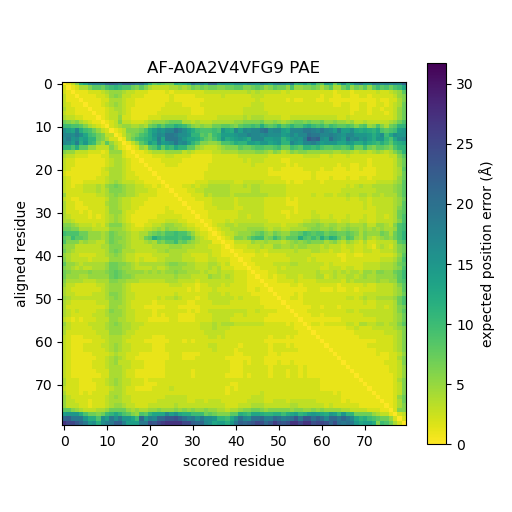 full-atom values): 4681 Å² total; per-residue (Å²): 98,69,73,44,72,48,68,46,75,32,56,84,95,52,58,79,20,34,36,37,36,42,31,35,51,86,65,51,72,35,64,36,80,38,64,79,75,68,66,62,56,78,87,56,57,89,65,53,52,38,78,47,26,78,77,47,84,47,71,68,49,52,55,51,46,41,56,47,49,30,54,45,41,40,61,75,72,59,79,111

Mean predicted aligned error: 3.92 Å

Nearest PDB structures (foldseek):
  3sn0-assembly1_A  TM=7.145E-01  e=1.909E+00  Paraburkholderia xenovorans LB400
  3i6e-assembly4_H  TM=6.138E-01  e=2.171E+00  Ruegeria pomeroyi
  3a0o-assembly1_A  TM=5.386E-01  e=2.036E+00  Agrobacterium fabrum str. C58
  5g3q-assembly1_A  TM=4.364E-01  e=2.632E+00  Homo sapiens
  1jlc-assembly1_A  TM=2.917E-01  e=9.422E-01  HIV-1 M:B_HXB2R

pLDDT: mean 90.91, std 9.56, range [48.94, 98.31]

Sequence (80 aa):
MRLKFEMWKATQPYSGGYVSMFTDGKGRTSTSWRAKPMMSIDHAGPEYLPGRHNNVRTARHDQFIKKRYKEEMIRLRGDI

Radius of gyration: 12.17 Å; Cα contacts (8 Å, |Δi|>4): 123; chains: 1; bounding box: 30×24×31 Å

Organism: Paenibacillus barcinonensis (NCBI:txid198119)